Protein AF-A0A2H0AF80-F1 (afdb_monomer_lite)

Sequence (131 aa):
MTKMIGSLLGVLLLLLGASVRAEVPDRRFDPINQTCRIFQFAQMREGARFFRGVCLRCHNATFDNGMRPMSVLIPRSFSPERWTRIFTEKYSLCAQNGSWKELSADDLLKLNDYLYRGGYGTWEDYTPLEC

pLDDT: mean 76.21, std 15.66, range [45.94, 96.44]

Secondary structure (DSSP, 8-state):
---SSTTHHHHHHTTTT----PPPPPEEEETTTTEEEE--HHHHHHHHHHIIIIIHHHHHPPPTTS----S---GGGS-HHHHHHHHHH--SHHHHTTGGGGS-HHHHHHHHHHHHHTSTTTTTT------

Radius of gyration: 23.39 Å; chains: 1; bounding box: 36×32×88 Å

Foldseek 3Di:
DDPDDPPPVVVVVVVVPPPPPDDPADWAQQPVVRDIGGDDPVLLVLLVVCCVPQVQCVQQDQDPVRDRNDPPDDLAPAELVVLSVCLVVVPDPSSVVCSCVVDDPSSSVSNSVNSNCSYHCNVPDDDHPDD

Structure (mmCIF, N/CA/C/O backbone):
data_AF-A0A2H0AF80-F1
#
_entry.id   AF-A0A2H0AF80-F1
#
loop_
_atom_site.group_PDB
_atom_site.id
_atom_site.type_symbol
_atom_site.label_atom_id
_atom_site.label_alt_id
_atom_site.label_comp_id
_atom_site.label_asym_id
_atom_site.label_entity_id
_atom_site.label_seq_id
_atom_site.pdbx_PDB_ins_code
_atom_site.Cartn_x
_atom_site.Cartn_y
_atom_site.Cartn_z
_atom_site.occupancy
_atom_site.B_iso_or_equiv
_atom_site.auth_seq_id
_atom_site.auth_comp_id
_atom_site.auth_asym_id
_atom_site.auth_atom_id
_atom_site.pdbx_PDB_model_num
ATOM 1 N N . MET A 1 1 ? -14.073 -20.935 69.717 1.00 45.94 1 MET A N 1
ATOM 2 C CA . MET A 1 1 ? -13.487 -21.194 68.382 1.00 45.94 1 MET A CA 1
ATOM 3 C C . MET A 1 1 ? -14.335 -20.484 67.327 1.00 45.94 1 MET A C 1
ATOM 5 O O . MET A 1 1 ? -15.197 -21.117 66.751 1.00 45.94 1 MET A O 1
ATOM 9 N N . THR A 1 2 ? -14.175 -19.173 67.115 1.00 49.69 2 THR A N 1
ATOM 10 C CA . THR A 1 2 ? -15.029 -18.412 66.164 1.00 49.69 2 THR A CA 1
ATOM 11 C C . THR A 1 2 ? -14.396 -17.059 65.806 1.00 49.69 2 THR A C 1
ATOM 13 O O . THR A 1 2 ? -14.986 -16.004 66.001 1.00 49.69 2 THR A O 1
ATOM 16 N N . LYS A 1 3 ? -13.151 -17.051 65.317 1.00 50.88 3 LYS A N 1
ATOM 17 C CA . LYS A 1 3 ? -12.508 -15.834 64.784 1.00 50.88 3 LYS A CA 1
ATOM 18 C C . LYS A 1 3 ? -11.520 -16.191 63.677 1.00 50.88 3 LYS A C 1
ATOM 20 O O . LYS A 1 3 ? -10.324 -16.103 63.897 1.00 50.88 3 LYS A O 1
ATOM 25 N N . MET A 1 4 ? -11.985 -16.667 62.520 1.00 51.88 4 MET A N 1
ATOM 26 C CA . MET A 1 4 ? -11.064 -16.878 61.386 1.00 51.88 4 MET A CA 1
ATOM 27 C C . MET A 1 4 ? -11.708 -16.932 59.991 1.00 51.88 4 MET A C 1
ATOM 29 O O . MET A 1 4 ? -11.059 -17.359 59.047 1.00 51.88 4 MET A O 1
ATOM 33 N N . ILE A 1 5 ? -12.965 -16.497 59.827 1.00 54.66 5 ILE A N 1
ATOM 34 C CA . ILE A 1 5 ? -13.662 -16.567 58.521 1.00 54.66 5 ILE A CA 1
ATOM 35 C C . ILE A 1 5 ? -13.850 -15.173 57.882 1.00 54.66 5 ILE A C 1
ATOM 37 O O . ILE A 1 5 ? -14.038 -15.061 56.677 1.00 54.66 5 ILE A O 1
ATOM 41 N N . GLY A 1 6 ? -13.701 -14.082 58.645 1.00 50.44 6 GLY A N 1
ATOM 42 C CA . GLY A 1 6 ? -13.975 -12.721 58.156 1.00 50.44 6 GLY A CA 1
ATOM 43 C C . GLY A 1 6 ? -12.939 -12.110 57.198 1.00 50.44 6 GLY A C 1
ATOM 44 O O . GLY A 1 6 ? -13.269 -11.163 56.495 1.00 50.44 6 GLY A O 1
ATOM 45 N N . SER A 1 7 ? -11.705 -12.626 57.132 1.00 53.56 7 SER A N 1
ATOM 46 C CA . SER A 1 7 ? -10.616 -11.974 56.371 1.00 53.56 7 SER A CA 1
ATOM 47 C C . SER A 1 7 ? -10.447 -12.449 54.926 1.00 53.56 7 SER A C 1
ATOM 49 O O . SER A 1 7 ? -9.791 -11.762 54.150 1.00 53.56 7 SER A O 1
ATOM 51 N N . LEU A 1 8 ? -11.027 -13.586 54.531 1.00 53.16 8 LEU A N 1
ATOM 52 C CA . LEU A 1 8 ? -10.818 -14.146 53.186 1.00 53.16 8 LEU A CA 1
ATOM 53 C C . LEU A 1 8 ? -11.722 -13.522 52.109 1.00 53.16 8 LEU A C 1
ATOM 55 O O . LEU A 1 8 ? -11.325 -13.475 50.948 1.00 53.16 8 LEU A O 1
ATOM 59 N N . LEU A 1 9 ? -12.886 -12.965 52.473 1.00 53.31 9 LEU A N 1
ATOM 60 C CA . LEU A 1 9 ? -13.761 -12.281 51.507 1.00 53.31 9 LEU A CA 1
ATOM 61 C C . LEU A 1 9 ? -13.237 -10.897 51.081 1.00 53.31 9 LEU A C 1
ATOM 63 O O . LEU A 1 9 ? -13.484 -10.475 49.955 1.00 53.31 9 LEU A O 1
ATOM 67 N N . GLY A 1 10 ? -12.497 -10.199 51.950 1.00 54.28 10 GLY A N 1
ATOM 68 C CA . GLY A 1 10 ? -12.004 -8.845 51.665 1.00 54.28 10 GLY A CA 1
ATOM 69 C C . GLY A 1 10 ? -10.914 -8.796 50.589 1.00 54.28 10 GLY A C 1
ATOM 70 O O . GLY A 1 10 ? -10.835 -7.832 49.835 1.00 54.28 10 GLY A O 1
ATOM 71 N N . VAL A 1 11 ? -10.106 -9.854 50.472 1.00 55.91 11 VAL A N 1
ATOM 72 C CA . VAL A 1 11 ? -9.011 -9.930 49.486 1.00 55.91 11 VAL A CA 1
ATOM 73 C C . VAL A 1 11 ? -9.531 -10.305 48.093 1.00 55.91 11 VAL A C 1
ATOM 75 O O . VAL A 1 11 ? -8.983 -9.854 47.091 1.00 55.91 11 VAL A O 1
ATOM 78 N N . LEU A 1 12 ? -10.630 -11.063 48.010 1.00 53.44 12 LEU A N 1
ATOM 79 C CA . LEU A 1 12 ? -11.198 -11.505 46.733 1.00 53.44 12 LEU A CA 1
ATOM 80 C C . LEU A 1 12 ? -11.905 -10.366 45.970 1.00 53.44 12 LEU A C 1
ATOM 82 O O . LEU A 1 12 ? -11.897 -10.360 44.742 1.00 53.44 12 LEU A O 1
ATOM 86 N N . LEU A 1 13 ? -12.456 -9.367 46.675 1.00 53.75 13 LEU A N 1
ATOM 87 C CA . LEU A 1 13 ? -13.098 -8.203 46.043 1.00 53.75 13 LEU A CA 1
ATOM 88 C C . LEU A 1 13 ? -12.102 -7.192 45.442 1.00 53.75 13 LEU A C 1
ATOM 90 O O . LEU A 1 13 ? -12.463 -6.463 44.522 1.00 53.75 13 LEU A O 1
ATOM 94 N N . LEU A 1 14 ? -10.850 -7.157 45.913 1.00 53.12 14 LEU A N 1
ATOM 95 C CA . LEU A 1 14 ? -9.818 -6.232 45.416 1.00 53.12 14 LEU A CA 1
ATOM 96 C C . LEU A 1 14 ? -9.218 -6.648 44.060 1.00 53.12 14 LEU A C 1
ATOM 98 O O . LEU A 1 14 ? -8.599 -5.826 43.391 1.00 53.12 14 LEU A O 1
ATOM 102 N N . LEU A 1 15 ? -9.425 -7.895 43.621 1.00 55.59 15 LEU A N 1
ATOM 103 C CA . LEU A 1 15 ? -8.881 -8.422 42.359 1.00 55.59 15 LEU A CA 1
ATOM 104 C C . LEU A 1 15 ? -9.830 -8.271 41.154 1.00 55.59 15 LEU A C 1
ATOM 106 O O . LEU A 1 15 ? -9.415 -8.493 40.021 1.00 55.59 15 LEU A O 1
ATOM 110 N N . LEU A 1 16 ? -11.082 -7.850 41.367 1.00 56.69 16 LEU A N 1
ATOM 111 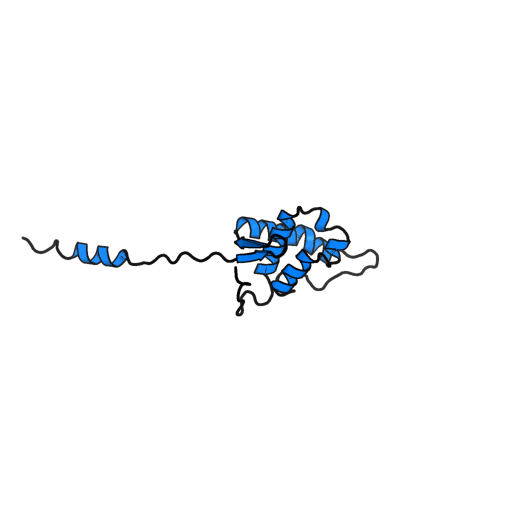C CA . LEU A 1 16 ? -12.089 -7.682 40.304 1.00 56.69 16 LEU A CA 1
ATOM 112 C C . LEU A 1 16 ? -12.067 -6.292 39.637 1.00 56.69 16 LEU A C 1
ATOM 114 O O . LEU A 1 16 ? -12.818 -6.050 38.698 1.00 56.69 16 LEU A O 1
ATOM 118 N N . GLY A 1 17 ? -11.207 -5.380 40.101 1.00 57.09 17 GLY A N 1
ATOM 119 C CA . GLY A 1 17 ? -11.113 -4.003 39.600 1.00 57.09 17 GLY A CA 1
ATOM 120 C C . GLY A 1 17 ? -10.124 -3.780 38.452 1.00 57.09 17 GLY A C 1
ATOM 121 O O . GLY A 1 17 ? -9.914 -2.635 38.059 1.00 57.09 17 GLY A O 1
ATOM 122 N N . ALA A 1 18 ? -9.485 -4.827 37.920 1.00 61.31 18 ALA A N 1
ATOM 123 C CA . ALA A 1 18 ? -8.614 -4.685 36.757 1.00 61.31 18 ALA A CA 1
ATOM 124 C C . ALA A 1 18 ? -9.470 -4.452 35.504 1.00 61.31 18 ALA A C 1
ATOM 126 O O . ALA A 1 18 ? -9.881 -5.390 34.824 1.00 61.31 18 ALA A O 1
ATOM 127 N N . SER A 1 19 ? -9.760 -3.186 35.208 1.00 60.09 19 SER A N 1
ATOM 128 C CA . SER A 1 19 ? -10.360 -2.770 33.945 1.00 60.09 19 SER A CA 1
ATOM 129 C C . SER A 1 19 ? -9.452 -3.233 32.808 1.00 60.09 19 SER A C 1
ATOM 131 O O . SER A 1 19 ? -8.417 -2.617 32.545 1.00 60.09 19 SER A O 1
ATOM 133 N N . VAL A 1 20 ? -9.818 -4.321 32.130 1.00 63.09 20 VAL A N 1
ATOM 134 C CA . VAL A 1 20 ? -9.195 -4.692 30.860 1.00 63.09 20 VAL A CA 1
ATOM 135 C C . VAL A 1 20 ? -9.562 -3.581 29.882 1.00 63.09 20 VAL A C 1
ATOM 137 O O . VAL A 1 20 ? -10.667 -3.545 29.345 1.00 63.09 20 VAL A O 1
ATOM 140 N N . ARG A 1 21 ? -8.669 -2.603 29.705 1.00 60.91 21 ARG A N 1
ATOM 141 C CA . ARG A 1 21 ? -8.792 -1.651 28.604 1.00 60.91 21 ARG A CA 1
ATOM 142 C C . ARG A 1 21 ? -8.605 -2.463 27.333 1.00 60.91 21 ARG A C 1
ATOM 144 O O . ARG A 1 21 ? -7.515 -2.974 27.095 1.00 60.91 21 ARG A O 1
ATOM 151 N N . ALA A 1 22 ? -9.676 -2.630 26.562 1.00 60.81 22 ALA A N 1
ATOM 152 C CA . ALA A 1 22 ? -9.563 -3.181 25.224 1.00 60.81 22 ALA A CA 1
ATOM 153 C C . ALA A 1 22 ? -8.598 -2.285 24.439 1.00 60.81 22 ALA A C 1
ATOM 155 O O . ALA A 1 22 ? -8.823 -1.078 24.332 1.00 60.81 22 ALA A O 1
ATOM 156 N N . GLU A 1 23 ? -7.499 -2.860 23.954 1.00 64.94 23 GLU A N 1
ATOM 157 C CA . GLU A 1 23 ? -6.600 -2.157 23.050 1.00 64.94 23 GLU A CA 1
ATOM 158 C C . GLU A 1 23 ? -7.401 -1.802 21.799 1.00 64.94 23 GLU A C 1
ATOM 160 O O . GLU A 1 23 ? -7.967 -2.677 21.139 1.00 64.94 23 GLU A O 1
ATOM 165 N N . VAL A 1 24 ? -7.522 -0.505 21.519 1.00 66.56 24 VAL A N 1
ATOM 166 C CA . VAL A 1 24 ? -8.167 -0.044 20.295 1.00 66.56 24 VAL A CA 1
ATOM 167 C C . VAL A 1 24 ? -7.257 -0.477 19.151 1.00 66.56 24 VAL A C 1
ATOM 169 O O . VAL A 1 24 ? -6.107 -0.038 19.113 1.00 66.56 24 VAL A O 1
ATOM 172 N N . PRO A 1 25 ? -7.718 -1.353 18.244 1.00 73.25 25 PRO A N 1
ATOM 173 C CA . PRO A 1 25 ? -6.846 -1.862 17.208 1.00 73.25 25 PRO A CA 1
ATOM 174 C C . PRO A 1 25 ? -6.453 -0.722 16.266 1.00 73.25 25 PRO A C 1
ATOM 176 O O . PRO A 1 25 ? -7.281 0.119 15.900 1.00 73.25 25 PRO A O 1
ATOM 179 N N . ASP A 1 26 ? -5.177 -0.717 15.894 1.00 82.31 26 ASP A N 1
ATOM 180 C CA . ASP A 1 26 ? -4.595 0.244 14.962 1.00 82.31 26 ASP A CA 1
ATOM 181 C C . ASP A 1 26 ? -5.351 0.210 13.619 1.00 82.31 26 ASP A C 1
ATOM 183 O O . ASP A 1 26 ? -5.774 -0.857 13.148 1.00 82.31 26 ASP A O 1
ATOM 187 N N . ARG A 1 27 ? -5.594 1.386 13.036 1.00 85.88 27 ARG A N 1
ATOM 188 C CA . ARG A 1 27 ? -6.503 1.560 11.897 1.00 85.88 27 ARG A CA 1
ATOM 189 C C . ARG A 1 27 ? -6.087 2.713 10.992 1.00 85.88 27 ARG A C 1
ATOM 191 O O . ARG A 1 27 ? -5.413 3.642 11.424 1.00 85.88 27 ARG A O 1
ATOM 198 N N . ARG A 1 28 ? -6.552 2.681 9.741 1.00 88.38 28 ARG A N 1
ATOM 199 C CA . ARG A 1 28 ? -6.435 3.800 8.794 1.00 88.38 28 ARG A CA 1
ATOM 200 C C . ARG A 1 28 ? -7.705 4.026 7.997 1.00 88.38 28 ARG A C 1
ATOM 202 O O . ARG A 1 28 ? -8.423 3.075 7.686 1.00 88.38 28 ARG A O 1
ATOM 209 N N . PHE A 1 29 ? -7.912 5.263 7.565 1.00 88.44 29 PHE A N 1
ATOM 210 C CA . PHE A 1 29 ? -8.895 5.565 6.535 1.00 88.44 29 PHE A CA 1
ATOM 211 C C . PHE A 1 29 ? -8.398 5.114 5.151 1.00 88.44 29 PHE A C 1
ATOM 213 O O . PHE A 1 29 ? -7.249 5.355 4.763 1.00 88.44 29 PHE A O 1
ATOM 220 N N . ASP A 1 30 ? -9.261 4.435 4.401 1.00 89.25 30 ASP A N 1
ATOM 221 C CA . ASP A 1 30 ? -9.042 4.087 3.002 1.00 89.25 30 ASP A CA 1
ATOM 222 C C . ASP A 1 30 ? -9.851 5.020 2.092 1.00 89.25 30 ASP A C 1
ATOM 224 O O . ASP A 1 30 ? -11.068 4.847 1.974 1.00 89.25 30 ASP A O 1
ATOM 228 N N . PRO A 1 31 ? -9.203 5.984 1.414 1.00 88.00 31 PRO A N 1
ATOM 229 C CA . PRO A 1 31 ? -9.909 6.963 0.597 1.00 88.00 31 PRO A CA 1
ATOM 230 C C . PRO A 1 31 ? -10.520 6.362 -0.673 1.00 88.00 31 PRO A C 1
ATOM 232 O O . PRO A 1 31 ? -11.422 6.969 -1.242 1.00 88.00 31 PRO A O 1
ATOM 235 N N . ILE A 1 32 ? -10.068 5.186 -1.121 1.00 87.62 32 ILE A N 1
ATOM 236 C CA . ILE A 1 32 ? -10.616 4.543 -2.325 1.00 87.62 32 ILE A CA 1
ATOM 237 C C . ILE A 1 32 ? -12.018 4.002 -2.040 1.00 87.62 32 ILE A C 1
ATOM 239 O O . ILE A 1 32 ? -12.939 4.234 -2.817 1.00 87.62 32 ILE A O 1
ATOM 243 N N . ASN A 1 33 ? -12.178 3.305 -0.915 1.00 89.62 33 ASN A N 1
ATOM 244 C CA . ASN A 1 33 ? -13.436 2.654 -0.549 1.00 89.62 33 ASN A CA 1
ATOM 245 C C . ASN A 1 33 ? -14.264 3.453 0.468 1.00 89.62 33 ASN A C 1
ATOM 247 O O . ASN A 1 33 ? -15.382 3.054 0.771 1.00 89.62 33 ASN A O 1
ATOM 251 N N . GLN A 1 34 ? -13.732 4.565 0.990 1.00 91.00 34 GLN A N 1
ATOM 252 C CA . GLN A 1 34 ? -14.355 5.371 2.047 1.00 91.00 34 GLN A CA 1
ATOM 253 C C . GLN A 1 34 ? -14.642 4.544 3.314 1.00 91.00 34 GLN A C 1
ATOM 255 O O . GLN A 1 34 ? -15.696 4.654 3.934 1.00 91.00 34 GLN A O 1
ATOM 260 N N . THR A 1 35 ? -13.693 3.685 3.696 1.00 90.69 35 THR A N 1
ATOM 261 C CA . THR A 1 35 ? -13.839 2.767 4.838 1.00 90.69 35 THR A CA 1
ATOM 262 C C . THR A 1 35 ? -12.686 2.873 5.817 1.00 90.69 35 THR A C 1
ATOM 264 O O . THR A 1 35 ? -11.542 3.088 5.419 1.00 90.69 35 THR A O 1
ATOM 267 N N . CYS A 1 36 ? -12.969 2.595 7.086 1.00 89.75 36 CYS A N 1
ATOM 268 C CA . CYS A 1 36 ? -11.949 2.419 8.108 1.00 89.75 36 CYS A CA 1
ATOM 269 C C . CYS A 1 36 ? -11.424 0.990 8.125 1.00 89.75 36 CYS A C 1
ATOM 271 O O . CYS A 1 36 ? -12.159 0.037 8.385 1.00 89.75 36 CYS A O 1
ATOM 273 N N . ARG A 1 37 ? -10.133 0.845 7.837 1.00 91.00 37 ARG A N 1
ATOM 274 C CA . ARG A 1 37 ? -9.445 -0.441 7.787 1.00 91.00 37 ARG A CA 1
ATOM 275 C C . ARG A 1 37 ? -8.728 -0.687 9.098 1.00 91.00 37 ARG A C 1
ATOM 277 O O . ARG A 1 37 ? -7.875 0.098 9.495 1.00 91.00 37 ARG A O 1
ATOM 284 N N . ILE A 1 38 ? -9.075 -1.792 9.745 1.00 90.00 38 ILE A N 1
ATOM 285 C CA . ILE A 1 38 ? -8.440 -2.257 10.977 1.00 90.00 38 ILE A CA 1
ATOM 286 C C . ILE A 1 38 ? -7.251 -3.138 10.598 1.00 90.00 38 ILE A C 1
ATOM 288 O O . ILE A 1 38 ? -7.405 -4.065 9.801 1.00 90.00 38 ILE A O 1
ATOM 292 N N . PHE A 1 39 ? -6.080 -2.897 11.180 1.00 88.94 39 PHE A N 1
ATOM 293 C CA . PHE A 1 39 ? -4.903 -3.713 10.907 1.00 88.94 39 PHE A CA 1
ATOM 294 C C . PHE A 1 39 ? -4.995 -5.065 11.605 1.00 88.94 39 PHE A C 1
ATOM 296 O O . PHE A 1 39 ? -4.696 -5.218 12.789 1.00 88.94 39 PHE A O 1
ATOM 303 N N . GLN A 1 40 ? -5.364 -6.089 10.840 1.00 88.94 40 GLN A N 1
ATOM 304 C CA . GLN A 1 40 ? -5.351 -7.462 11.323 1.00 88.94 40 GLN A CA 1
ATOM 305 C C . GL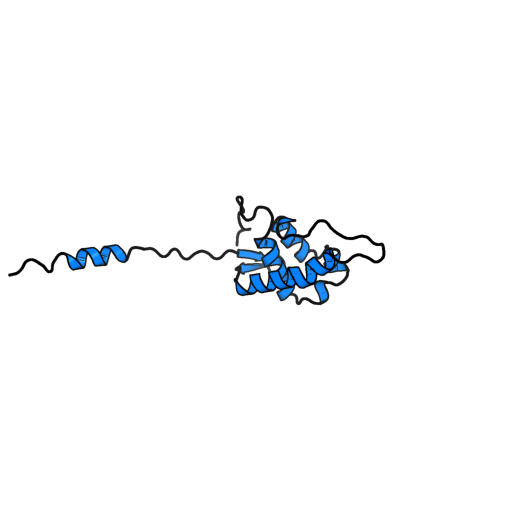N A 1 40 ? -3.986 -8.108 11.085 1.00 88.94 40 GLN A C 1
ATOM 307 O O . GLN A 1 40 ? -3.387 -7.983 10.015 1.00 88.94 40 GLN A O 1
ATOM 312 N N . PHE A 1 41 ? -3.503 -8.882 12.057 1.00 87.31 41 PHE A N 1
ATOM 313 C CA . PHE A 1 41 ? -2.194 -9.535 11.969 1.00 87.31 41 PHE A CA 1
ATOM 314 C C . PHE A 1 41 ? -2.034 -10.419 10.719 1.00 87.31 41 PHE A C 1
ATOM 316 O O . PHE A 1 41 ? -0.983 -10.407 10.076 1.00 87.31 41 PHE A O 1
ATOM 323 N N . ALA A 1 42 ? -3.076 -11.169 10.341 1.00 91.00 42 ALA A N 1
ATOM 324 C CA . ALA A 1 42 ? -3.059 -11.996 9.135 1.00 91.00 42 ALA A CA 1
ATOM 325 C C . ALA A 1 42 ? -2.853 -11.150 7.865 1.00 91.00 42 ALA A C 1
ATOM 327 O O . ALA A 1 42 ? -1.954 -11.450 7.079 1.00 91.00 42 ALA A O 1
ATOM 328 N N . GLN A 1 43 ? -3.594 -10.046 7.735 1.00 92.25 43 GLN A N 1
ATOM 329 C CA . GLN A 1 43 ? -3.483 -9.107 6.615 1.00 92.25 43 GLN A CA 1
ATOM 330 C C . GLN A 1 43 ? -2.098 -8.454 6.556 1.00 92.25 43 GLN A C 1
ATOM 332 O O . GLN A 1 43 ? -1.515 -8.350 5.481 1.00 92.25 43 GLN A O 1
ATOM 337 N N . MET A 1 44 ? -1.516 -8.093 7.707 1.00 92.56 44 MET A N 1
ATOM 338 C CA . MET A 1 44 ? -0.160 -7.529 7.758 1.00 92.56 44 MET A CA 1
ATOM 339 C C . MET A 1 44 ? 0.895 -8.516 7.250 1.00 92.56 44 MET A C 1
ATOM 341 O O . MET A 1 44 ? 1.833 -8.126 6.551 1.00 92.56 44 MET A O 1
ATOM 345 N N . ARG A 1 45 ? 0.753 -9.810 7.571 1.00 94.00 45 ARG A N 1
ATOM 346 C CA . ARG A 1 45 ? 1.658 -10.848 7.052 1.00 94.00 45 ARG A CA 1
ATOM 347 C C . ARG A 1 45 ? 1.520 -11.022 5.543 1.00 94.00 45 ARG A C 1
ATOM 349 O O . ARG A 1 45 ? 2.535 -11.211 4.876 1.00 94.00 45 ARG A O 1
ATOM 356 N N . GLU A 1 46 ? 0.302 -10.957 5.014 1.00 96.44 46 GLU A N 1
ATOM 357 C CA . GLU A 1 46 ? 0.052 -10.993 3.569 1.00 96.44 46 GLU A CA 1
ATOM 358 C C . GLU A 1 46 ? 0.649 -9.768 2.872 1.00 96.44 46 GLU A C 1
ATOM 360 O O . GLU A 1 46 ? 1.448 -9.929 1.951 1.00 96.44 46 GLU A O 1
ATOM 365 N N . GLY A 1 47 ? 0.405 -8.561 3.388 1.00 94.75 47 GLY A N 1
ATOM 366 C CA . GLY A 1 47 ? 1.020 -7.331 2.883 1.00 94.75 47 GLY A CA 1
ATOM 367 C C . GLY A 1 47 ? 2.551 -7.397 2.861 1.00 94.75 47 GLY A C 1
ATOM 368 O O . GLY A 1 47 ? 3.175 -7.069 1.853 1.00 94.75 47 GLY A O 1
ATOM 369 N N . ALA A 1 48 ? 3.177 -7.938 3.912 1.00 92.62 48 ALA A N 1
ATOM 370 C CA . ALA A 1 48 ? 4.625 -8.152 3.951 1.00 92.62 48 ALA A CA 1
ATOM 371 C C . ALA A 1 48 ? 5.121 -9.168 2.902 1.00 92.62 48 ALA A C 1
ATOM 373 O O . ALA A 1 48 ? 6.257 -9.070 2.426 1.00 92.62 48 ALA A O 1
ATOM 374 N N . ARG A 1 49 ? 4.309 -10.174 2.550 1.00 94.94 49 ARG A N 1
ATOM 375 C CA . ARG A 1 49 ? 4.623 -11.117 1.463 1.00 94.94 49 ARG A CA 1
ATOM 376 C C . ARG A 1 49 ? 4.527 -10.422 0.110 1.00 94.94 49 ARG A C 1
ATOM 378 O O . ARG A 1 49 ? 5.463 -10.551 -0.673 1.00 94.94 49 ARG A O 1
ATOM 385 N N . PHE A 1 50 ? 3.477 -9.639 -0.136 1.00 93.88 50 PHE A N 1
ATOM 386 C CA . PHE A 1 50 ? 3.332 -8.863 -1.372 1.00 93.88 50 PHE A CA 1
ATOM 387 C C . PHE A 1 50 ? 4.427 -7.811 -1.526 1.00 93.88 50 PHE A C 1
ATOM 389 O O . PHE A 1 50 ? 4.931 -7.616 -2.623 1.00 93.88 50 PHE A O 1
ATOM 396 N N . PHE A 1 51 ? 4.882 -7.200 -0.434 1.00 90.75 51 PHE A N 1
ATOM 397 C CA . PHE A 1 51 ? 6.002 -6.269 -0.481 1.00 90.75 51 PHE A CA 1
ATOM 398 C C . PHE A 1 51 ? 7.289 -6.953 -0.958 1.00 90.75 51 PHE A C 1
ATOM 400 O O . PHE A 1 51 ? 7.939 -6.480 -1.888 1.00 90.75 51 PHE A O 1
ATOM 407 N N . ARG A 1 52 ? 7.648 -8.098 -0.359 1.00 87.81 52 ARG A N 1
ATOM 408 C CA . ARG A 1 52 ? 8.858 -8.845 -0.748 1.00 87.81 52 ARG A CA 1
ATOM 409 C C . ARG A 1 52 ? 8.742 -9.465 -2.136 1.00 87.81 52 ARG A C 1
ATOM 411 O O . ARG A 1 52 ? 9.721 -9.493 -2.873 1.00 87.81 52 ARG A O 1
ATOM 418 N N . GLY A 1 53 ? 7.559 -9.975 -2.461 1.00 87.75 53 GLY A N 1
ATOM 419 C CA . GLY A 1 53 ? 7.256 -10.563 -3.752 1.00 87.75 53 GLY A CA 1
ATOM 420 C C . GLY A 1 53 ? 7.239 -9.491 -4.828 1.00 87.75 53 GLY A C 1
ATOM 421 O O . GLY A 1 53 ? 8.109 -9.458 -5.673 1.00 87.75 53 GLY A O 1
ATOM 422 N N . VAL A 1 54 ? 6.291 -8.574 -4.792 1.00 87.69 54 VAL A N 1
ATOM 423 C CA . VAL A 1 54 ? 5.998 -7.676 -5.912 1.00 87.69 54 VAL A CA 1
ATOM 424 C C . VAL A 1 54 ? 6.887 -6.435 -5.894 1.00 87.69 54 VAL A C 1
ATOM 426 O O . VAL A 1 54 ? 7.597 -6.150 -6.860 1.00 87.69 54 VAL A O 1
ATOM 429 N N . CYS A 1 55 ? 6.883 -5.694 -4.781 1.00 85.38 55 CYS A N 1
ATOM 430 C CA . CYS A 1 55 ? 7.561 -4.399 -4.708 1.00 85.38 55 CYS A CA 1
ATOM 431 C C . CYS A 1 55 ? 9.079 -4.553 -4.763 1.00 85.38 55 CYS A C 1
ATOM 433 O O . CYS A 1 55 ? 9.716 -3.957 -5.627 1.00 85.38 55 CYS A O 1
ATOM 435 N N . LEU A 1 56 ? 9.672 -5.372 -3.890 1.00 81.25 56 LEU A N 1
ATOM 436 C CA . LEU A 1 56 ? 11.125 -5.541 -3.880 1.00 81.25 56 LEU A CA 1
ATOM 437 C C . LEU A 1 56 ? 11.640 -6.148 -5.184 1.00 81.25 56 LEU A C 1
ATOM 439 O O . LEU A 1 56 ? 12.704 -5.740 -5.626 1.00 81.25 56 LEU A O 1
ATOM 443 N N . ARG A 1 57 ? 10.907 -7.056 -5.845 1.00 79.06 57 ARG A N 1
ATOM 444 C CA . ARG A 1 57 ? 11.308 -7.521 -7.185 1.00 79.06 57 ARG A CA 1
ATOM 445 C C . ARG A 1 57 ? 11.318 -6.379 -8.191 1.00 79.06 57 ARG A C 1
ATOM 447 O O . ARG A 1 57 ? 12.299 -6.243 -8.903 1.00 79.06 57 ARG A O 1
ATOM 454 N N . CYS A 1 58 ? 10.280 -5.546 -8.223 1.00 79.38 58 CYS A N 1
ATOM 455 C CA . CYS A 1 58 ? 10.229 -4.401 -9.132 1.00 79.38 58 CYS A CA 1
ATOM 456 C C . CYS A 1 58 ? 11.348 -3.376 -8.861 1.00 79.38 58 CYS A C 1
ATOM 458 O O . CYS A 1 58 ? 11.918 -2.822 -9.793 1.00 79.38 58 CYS A O 1
ATOM 460 N N . HIS A 1 59 ? 11.689 -3.147 -7.592 1.00 76.38 59 HIS A N 1
ATOM 461 C CA . HIS A 1 59 ? 12.722 -2.186 -7.194 1.00 76.38 59 HIS A CA 1
ATOM 462 C C . HIS A 1 59 ? 14.155 -2.753 -7.245 1.00 76.38 59 HIS A C 1
ATOM 464 O O . HIS A 1 59 ? 15.111 -2.004 -7.416 1.00 76.38 59 HIS A O 1
ATOM 470 N N . ASN A 1 60 ? 14.318 -4.074 -7.160 1.00 71.25 60 ASN A N 1
ATOM 471 C CA . ASN A 1 60 ? 15.603 -4.752 -7.357 1.00 71.25 60 ASN A CA 1
ATOM 472 C C . ASN A 1 60 ? 15.823 -5.192 -8.813 1.00 71.25 60 ASN A C 1
ATOM 474 O O . ASN A 1 60 ? 16.919 -5.654 -9.141 1.00 71.25 60 ASN A O 1
ATOM 478 N N . ALA A 1 61 ? 14.805 -5.084 -9.672 1.00 63.41 61 ALA A N 1
ATOM 479 C CA . ALA A 1 61 ? 14.920 -5.382 -11.089 1.00 63.41 61 ALA A CA 1
ATOM 480 C C . ALA A 1 61 ? 15.830 -4.348 -11.749 1.00 63.41 61 ALA A C 1
ATOM 482 O O . ALA A 1 61 ? 15.573 -3.148 -11.719 1.00 63.41 61 ALA A O 1
ATOM 483 N N . THR A 1 62 ? 16.913 -4.824 -12.348 1.00 59.03 62 THR A N 1
ATOM 484 C CA . THR A 1 62 ? 17.703 -4.027 -13.279 1.00 59.03 62 THR A CA 1
ATOM 485 C C . THR A 1 62 ? 16.874 -3.856 -14.551 1.00 59.03 62 THR A C 1
ATOM 487 O O . THR A 1 62 ? 16.411 -4.851 -15.104 1.00 59.03 62 THR A O 1
ATOM 490 N N . PHE A 1 63 ? 16.665 -2.625 -15.010 1.00 58.88 63 PHE A N 1
ATOM 491 C CA . PHE A 1 63 ? 16.095 -2.380 -16.335 1.00 58.88 63 PHE A CA 1
ATOM 492 C C . PHE A 1 63 ? 17.114 -2.739 -17.429 1.00 58.88 63 PHE A C 1
ATOM 494 O O . PHE A 1 63 ? 18.319 -2.767 -17.168 1.00 58.88 63 PHE A O 1
ATOM 501 N N . ASP A 1 64 ? 16.648 -2.958 -18.664 1.00 54.25 64 ASP A N 1
ATOM 502 C CA . ASP A 1 64 ? 17.485 -3.344 -19.819 1.00 54.25 64 ASP A CA 1
ATOM 503 C C . ASP A 1 64 ? 18.595 -2.328 -20.157 1.00 54.25 64 ASP A C 1
ATOM 505 O O . ASP A 1 64 ? 19.574 -2.659 -20.819 1.00 54.25 64 ASP A O 1
ATOM 509 N N . ASN A 1 65 ? 18.492 -1.093 -19.659 1.00 59.19 65 ASN A N 1
ATOM 510 C CA . ASN A 1 65 ? 19.532 -0.065 -19.762 1.00 59.19 65 ASN A CA 1
ATOM 511 C C . ASN A 1 65 ? 20.570 -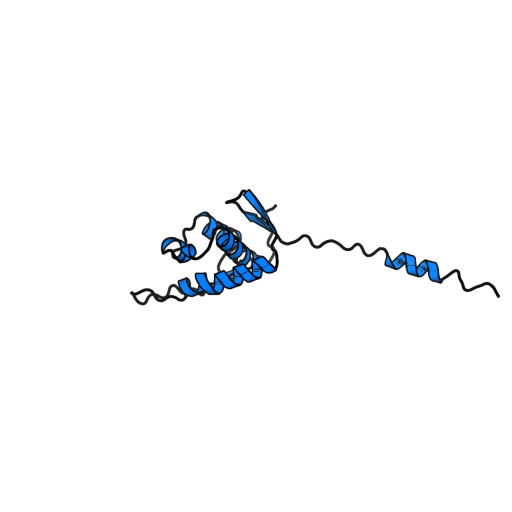0.116 -18.617 1.00 59.19 65 ASN A C 1
ATOM 513 O O . ASN A 1 65 ? 21.346 0.823 -18.446 1.00 59.19 65 ASN A O 1
ATOM 517 N N . GLY A 1 66 ? 20.552 -1.160 -17.785 1.00 55.31 66 GLY A N 1
ATOM 518 C CA . GLY A 1 66 ? 21.431 -1.302 -16.626 1.00 55.31 66 GLY A CA 1
ATOM 519 C C . GLY A 1 66 ? 21.064 -0.412 -15.433 1.00 55.31 66 GLY A C 1
ATOM 520 O O . GLY A 1 66 ? 21.725 -0.504 -14.395 1.00 55.31 66 GLY A O 1
ATOM 521 N N . MET A 1 67 ? 20.015 0.423 -15.517 1.00 52.44 67 MET A N 1
ATOM 522 C CA . MET A 1 67 ? 19.552 1.187 -14.357 1.00 52.44 67 MET A CA 1
ATOM 523 C C . MET A 1 67 ? 18.918 0.246 -13.344 1.00 52.44 67 MET A C 1
ATOM 525 O O . MET A 1 67 ? 17.929 -0.434 -13.613 1.00 52.44 67 MET A O 1
ATOM 529 N N . ARG A 1 68 ? 19.464 0.262 -12.134 1.00 55.06 68 ARG A N 1
ATOM 530 C CA . ARG A 1 68 ? 18.774 -0.241 -10.952 1.00 55.06 68 ARG A CA 1
ATOM 531 C C . ARG A 1 68 ? 17.949 0.904 -10.377 1.00 55.06 68 ARG A C 1
ATOM 533 O O . ARG A 1 68 ? 18.542 1.929 -10.034 1.00 55.06 68 ARG A O 1
ATOM 540 N N . PRO A 1 69 ? 16.628 0.771 -10.220 1.00 57.47 69 PRO A N 1
ATOM 541 C CA . PRO A 1 69 ? 15.849 1.737 -9.466 1.00 57.47 69 PRO A CA 1
ATOM 542 C C . PRO A 1 69 ? 16.128 1.545 -7.972 1.00 57.47 69 PRO A C 1
ATOM 544 O O . PRO A 1 69 ? 15.265 1.072 -7.246 1.00 57.47 69 PRO A O 1
ATOM 547 N N . MET A 1 70 ? 17.328 1.873 -7.486 1.00 51.31 70 MET A N 1
ATOM 548 C CA . MET A 1 70 ? 17.651 1.648 -6.078 1.00 51.31 70 MET A CA 1
ATOM 549 C C . MET A 1 70 ? 17.988 2.939 -5.335 1.00 51.31 70 MET A C 1
ATOM 551 O O . MET A 1 70 ? 19.147 3.279 -5.121 1.00 51.31 70 MET A O 1
ATOM 555 N N . SER A 1 71 ? 16.945 3.583 -4.813 1.00 53.69 71 SER A N 1
ATOM 556 C CA . SER A 1 71 ? 16.898 3.731 -3.359 1.00 53.69 71 SER A CA 1
ATOM 557 C C . SER A 1 71 ? 16.344 2.419 -2.795 1.00 53.69 71 SER A C 1
ATOM 559 O O . SER A 1 71 ? 15.420 1.840 -3.364 1.00 53.69 71 SER A O 1
ATOM 561 N N . VAL A 1 72 ? 16.939 1.887 -1.726 1.00 59.62 72 VAL A N 1
ATOM 562 C CA . VAL A 1 72 ? 16.422 0.680 -1.067 1.00 59.62 72 VAL A CA 1
ATOM 563 C C . VAL A 1 72 ? 14.992 0.983 -0.618 1.00 59.62 72 VAL A C 1
ATOM 565 O O . VAL A 1 72 ? 14.794 1.793 0.290 1.00 59.62 72 VAL A O 1
ATOM 568 N N . LEU A 1 73 ? 13.994 0.376 -1.271 1.00 72.31 73 LEU A N 1
ATOM 569 C CA . LEU A 1 73 ? 12.611 0.529 -0.841 1.00 72.31 73 LEU A CA 1
ATOM 570 C C . LEU A 1 73 ? 12.458 -0.227 0.476 1.00 72.31 73 LEU A C 1
ATOM 572 O O . LEU A 1 73 ? 12.574 -1.451 0.521 1.00 72.31 73 LEU A O 1
ATOM 576 N N . ILE A 1 74 ? 12.198 0.505 1.549 1.00 76.44 74 ILE A N 1
ATOM 577 C CA . ILE A 1 74 ? 11.779 -0.033 2.840 1.00 76.44 74 ILE A CA 1
ATOM 578 C C . ILE A 1 74 ? 10.428 0.588 3.195 1.00 76.44 74 ILE A C 1
ATOM 580 O O . ILE A 1 74 ? 10.101 1.658 2.686 1.00 76.44 74 ILE A O 1
ATOM 584 N N . PRO A 1 75 ? 9.632 -0.018 4.087 1.00 76.00 75 PRO A N 1
ATOM 585 C CA . PRO A 1 75 ? 8.372 0.590 4.516 1.00 76.00 75 PRO A CA 1
ATOM 586 C C . PRO A 1 75 ? 8.538 2.035 5.015 1.00 76.00 75 PRO A C 1
ATOM 588 O O . PRO A 1 75 ? 7.731 2.898 4.700 1.00 76.00 75 PRO A O 1
ATOM 591 N N . ARG A 1 76 ? 9.663 2.354 5.665 1.00 76.56 76 ARG A N 1
ATOM 592 C CA . ARG A 1 76 ? 9.974 3.716 6.131 1.00 76.56 76 ARG A CA 1
ATOM 593 C C . ARG A 1 76 ? 10.432 4.694 5.042 1.00 76.56 76 ARG A C 1
ATOM 595 O O . ARG A 1 76 ? 10.809 5.812 5.366 1.00 76.56 76 ARG A O 1
ATOM 602 N N . SER A 1 77 ? 10.434 4.318 3.764 1.00 79.81 77 SER A N 1
ATOM 603 C CA . SER A 1 77 ? 10.838 5.230 2.683 1.00 79.81 77 SER A CA 1
ATOM 604 C C . SER A 1 77 ? 9.880 6.416 2.511 1.00 79.81 77 SER A C 1
ATOM 606 O O . SER A 1 77 ? 10.286 7.440 1.966 1.00 79.81 77 SER A O 1
ATOM 608 N N . PHE A 1 78 ? 8.627 6.297 2.966 1.00 83.69 78 PHE A N 1
ATOM 609 C CA . PHE A 1 78 ? 7.609 7.346 2.874 1.00 83.69 78 PHE A CA 1
ATOM 610 C C . PHE A 1 78 ? 6.749 7.417 4.139 1.00 83.69 78 PHE A C 1
ATOM 612 O O . PHE A 1 78 ? 6.674 6.445 4.889 1.00 83.69 78 PHE A O 1
ATOM 619 N N . SER A 1 79 ? 6.081 8.556 4.353 1.00 87.44 79 SER A N 1
ATOM 620 C CA . SER A 1 79 ? 5.046 8.685 5.384 1.00 87.44 79 SER A CA 1
ATOM 621 C C . SER A 1 79 ? 3.802 7.841 5.042 1.00 87.44 79 SER A C 1
ATOM 623 O O . SER A 1 79 ? 3.611 7.480 3.870 1.00 87.44 79 SER A O 1
ATOM 625 N N . PRO A 1 80 ? 2.929 7.544 6.019 1.00 87.75 80 PRO A N 1
ATOM 626 C CA . PRO A 1 80 ? 1.678 6.809 5.801 1.00 87.75 80 PRO A CA 1
ATOM 627 C C . PRO A 1 80 ? 0.769 7.427 4.728 1.00 87.75 80 PRO A C 1
ATOM 629 O O . PRO A 1 80 ? 0.231 6.727 3.862 1.00 87.75 80 PRO A O 1
ATOM 632 N N . GLU A 1 81 ? 0.641 8.753 4.714 1.00 87.25 81 GLU A N 1
ATOM 633 C CA . GLU A 1 81 ? -0.179 9.494 3.746 1.00 87.25 81 GLU A CA 1
ATOM 634 C C . GLU A 1 81 ? 0.390 9.337 2.342 1.00 87.25 81 GLU A C 1
ATOM 636 O O . GLU A 1 81 ? -0.343 9.116 1.376 1.00 87.25 81 GLU A O 1
ATOM 641 N N . ARG A 1 82 ? 1.718 9.411 2.222 1.00 87.56 82 ARG A N 1
ATOM 642 C CA . ARG A 1 82 ? 2.390 9.269 0.935 1.00 87.56 82 ARG A CA 1
ATOM 643 C C . ARG A 1 82 ? 2.288 7.844 0.404 1.00 87.56 82 ARG A C 1
ATOM 645 O O . ARG A 1 82 ? 2.081 7.685 -0.798 1.00 87.56 82 ARG A O 1
ATOM 652 N N . TRP A 1 83 ? 2.355 6.826 1.263 1.00 90.38 83 TRP A N 1
ATOM 653 C CA . TRP A 1 83 ? 2.024 5.459 0.856 1.00 90.38 83 TRP A CA 1
ATOM 654 C C . TRP A 1 83 ? 0.590 5.362 0.356 1.00 90.38 83 TRP A C 1
ATOM 656 O O . TRP A 1 83 ? 0.380 4.941 -0.778 1.00 90.38 83 TRP A O 1
ATOM 666 N N . THR A 1 84 ? -0.378 5.860 1.124 1.00 90.56 84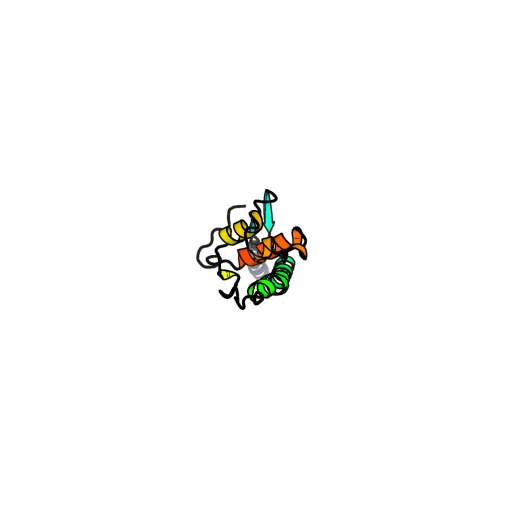 THR A N 1
ATOM 667 C CA . THR A 1 84 ? -1.789 5.860 0.708 1.00 90.56 84 THR A CA 1
ATOM 668 C C . THR A 1 84 ? -1.966 6.507 -0.660 1.00 90.56 84 THR A C 1
ATOM 670 O O . THR A 1 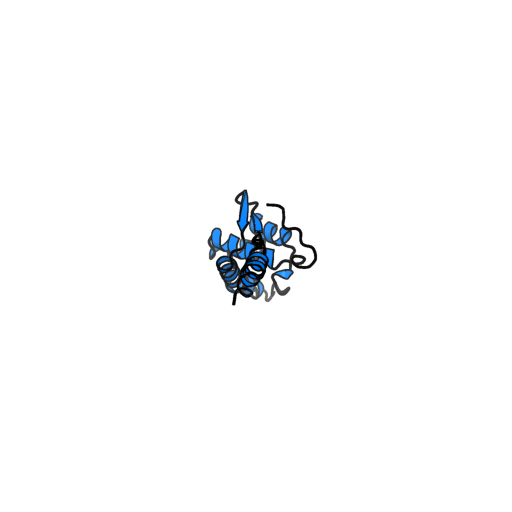84 ? -2.582 5.921 -1.547 1.00 90.56 84 THR A O 1
ATOM 673 N N . ARG A 1 85 ? -1.349 7.671 -0.872 1.00 90.25 85 ARG A N 1
ATOM 674 C CA . ARG A 1 85 ? -1.396 8.394 -2.141 1.00 90.25 85 ARG A CA 1
ATOM 675 C C . ARG A 1 85 ? -0.844 7.574 -3.311 1.00 90.25 85 ARG A C 1
ATOM 677 O O . ARG A 1 85 ? -1.480 7.539 -4.359 1.00 90.25 85 ARG A O 1
ATOM 684 N N . ILE A 1 86 ? 0.285 6.877 -3.137 1.00 89.88 86 ILE A N 1
ATOM 685 C CA . ILE A 1 86 ? 0.870 6.000 -4.172 1.00 89.88 86 ILE A CA 1
ATOM 686 C C . ILE A 1 86 ? -0.125 4.923 -4.622 1.00 89.88 86 ILE A C 1
ATOM 688 O O . ILE A 1 86 ? -0.228 4.654 -5.819 1.00 89.88 86 ILE A O 1
ATOM 692 N N . PHE A 1 87 ? -0.853 4.310 -3.686 1.00 91.62 87 PHE A N 1
ATOM 693 C CA . PHE A 1 87 ? -1.819 3.251 -3.995 1.00 91.62 87 PHE A CA 1
ATOM 694 C C . PHE A 1 87 ? -3.129 3.788 -4.579 1.00 91.62 87 PHE A C 1
ATOM 696 O O . PHE A 1 87 ? -3.703 3.141 -5.456 1.00 91.62 87 PHE A O 1
ATOM 703 N N . THR A 1 88 ? -3.567 4.975 -4.154 1.00 90.00 88 THR A N 1
ATOM 704 C CA . THR A 1 88 ? -4.754 5.652 -4.696 1.00 90.00 88 THR A CA 1
ATOM 705 C C . THR A 1 88 ? -4.531 6.132 -6.124 1.00 90.00 88 THR A C 1
ATOM 707 O O . THR A 1 88 ? -5.308 5.814 -7.019 1.00 90.00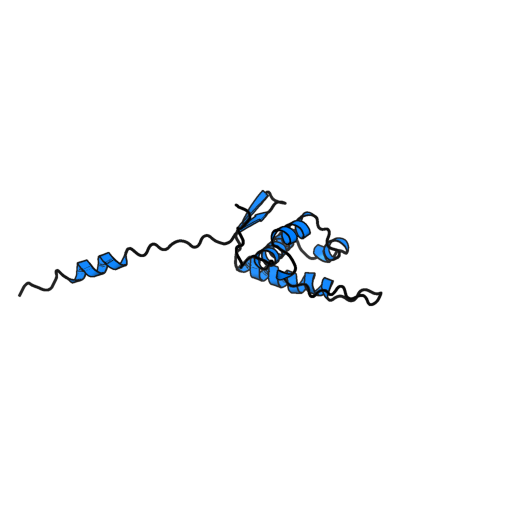 88 THR A O 1
ATOM 710 N N . GLU A 1 89 ? -3.449 6.871 -6.356 1.00 89.50 89 GLU A N 1
ATOM 711 C CA . GLU A 1 89 ? -3.152 7.472 -7.659 1.00 89.50 89 GLU A CA 1
ATOM 712 C C . GLU A 1 89 ? -2.455 6.492 -8.614 1.00 89.50 89 GLU A C 1
ATOM 714 O O . GLU A 1 89 ? -2.359 6.761 -9.809 1.00 89.50 89 GLU A O 1
ATOM 719 N N . LYS A 1 90 ? -1.945 5.360 -8.105 1.00 85.12 90 LYS A N 1
ATOM 720 C CA . LYS A 1 90 ? -1.219 4.329 -8.871 1.00 85.12 90 LYS A CA 1
ATOM 721 C C . LYS A 1 90 ? -0.086 4.895 -9.739 1.00 85.12 90 LYS A C 1
ATOM 723 O O . LYS A 1 90 ? 0.248 4.334 -10.778 1.00 85.12 90 LYS A O 1
ATOM 728 N N . TYR A 1 91 ? 0.546 5.987 -9.304 1.00 78.75 91 TYR A N 1
ATOM 729 C CA . TYR A 1 91 ? 1.541 6.694 -10.116 1.00 78.75 91 TYR A CA 1
ATOM 730 C C . TYR A 1 91 ? 2.934 6.054 -10.085 1.00 78.75 91 TYR A C 1
ATOM 732 O O . TYR A 1 91 ? 3.810 6.480 -10.834 1.00 78.75 91 TYR A O 1
ATOM 740 N N . SER A 1 92 ? 3.190 5.059 -9.228 1.00 80.38 92 SER A N 1
ATOM 741 C CA . SER A 1 92 ? 4.510 4.418 -9.179 1.00 80.38 92 SER A CA 1
ATOM 742 C C . SER A 1 92 ? 4.823 3.686 -10.487 1.00 80.38 92 SER A C 1
ATOM 744 O O . SER A 1 92 ? 3.945 3.070 -11.091 1.00 80.38 92 SER A O 1
ATOM 746 N N . LEU A 1 93 ? 6.091 3.698 -10.908 1.00 78.12 93 LEU A N 1
ATOM 747 C CA . LEU A 1 93 ? 6.519 3.010 -12.131 1.00 78.12 93 LEU A CA 1
ATOM 748 C C . LEU A 1 93 ? 6.164 1.512 -12.104 1.00 78.12 93 LEU A C 1
ATOM 750 O O . LEU A 1 93 ? 5.775 0.953 -13.119 1.00 78.12 93 LEU A O 1
ATOM 754 N N . CYS A 1 94 ? 6.212 0.874 -10.932 1.00 78.50 94 CYS A N 1
ATOM 755 C CA . CYS A 1 94 ? 5.800 -0.521 -10.754 1.00 78.50 94 CYS A CA 1
ATOM 756 C C . CYS A 1 94 ? 4.308 -0.758 -11.027 1.00 78.50 94 CYS A C 1
ATOM 758 O O . CYS A 1 94 ? 3.937 -1.809 -11.549 1.00 78.50 94 CYS A O 1
ATOM 760 N N . ALA A 1 95 ? 3.453 0.211 -10.697 1.00 81.19 95 ALA A N 1
ATOM 761 C CA . ALA A 1 95 ? 2.039 0.155 -11.041 1.00 81.19 95 ALA A CA 1
ATOM 762 C C . ALA A 1 95 ? 1.832 0.349 -12.554 1.00 81.19 95 ALA A C 1
ATOM 764 O O . ALA A 1 95 ? 1.080 -0.407 -13.169 1.00 81.19 95 ALA A O 1
ATOM 765 N N . GLN A 1 96 ? 2.549 1.299 -13.164 1.00 79.00 96 GLN A N 1
ATOM 766 C CA . GLN A 1 96 ? 2.460 1.602 -14.600 1.00 79.00 96 GLN A CA 1
ATOM 767 C C . GLN A 1 96 ? 2.992 0.460 -15.484 1.00 79.00 96 GLN A C 1
ATOM 769 O O . GLN A 1 96 ? 2.357 0.092 -16.470 1.00 79.00 96 GLN A O 1
ATOM 774 N N . ASN A 1 97 ? 4.100 -0.171 -15.087 1.00 79.50 97 ASN A N 1
ATOM 775 C CA . ASN A 1 97 ? 4.728 -1.282 -15.812 1.00 79.50 97 ASN A CA 1
ATOM 776 C C . ASN A 1 97 ? 4.010 -2.626 -15.607 1.00 79.50 97 ASN A C 1
ATOM 778 O O . ASN A 1 97 ? 4.439 -3.653 -16.125 1.00 79.50 97 ASN A O 1
ATOM 782 N N . GLY A 1 98 ? 2.904 -2.636 -14.861 1.00 77.88 98 GLY A N 1
ATOM 783 C CA . GLY A 1 98 ? 2.057 -3.809 -14.704 1.00 77.88 98 GLY A CA 1
ATOM 784 C C . GLY A 1 98 ? 2.528 -4.818 -13.661 1.00 77.88 98 GLY A C 1
ATOM 785 O O . GLY A 1 98 ? 1.848 -5.827 -13.503 1.00 77.88 98 GLY A O 1
ATOM 786 N N . SER A 1 99 ? 3.590 -4.549 -12.892 1.00 83.81 99 SER A N 1
ATOM 787 C CA . SER A 1 99 ? 4.013 -5.422 -11.783 1.00 83.81 99 SER A CA 1
ATOM 788 C C . SER A 1 99 ? 2.889 -5.643 -10.770 1.00 83.81 99 SER A C 1
ATOM 790 O O . SER A 1 99 ? 2.822 -6.681 -10.136 1.00 83.81 99 SER A O 1
ATOM 792 N N . TRP A 1 100 ? 1.967 -4.688 -10.628 1.00 89.69 100 TRP A N 1
ATOM 793 C CA . TRP A 1 100 ? 0.806 -4.817 -9.743 1.00 89.69 100 TRP A CA 1
ATOM 794 C C . TRP A 1 100 ? -0.357 -5.627 -10.329 1.00 89.69 100 TRP A C 1
ATOM 796 O O . TRP A 1 100 ? -1.286 -5.936 -9.593 1.00 89.69 100 TRP A O 1
ATOM 806 N N . LYS A 1 101 ? -0.331 -5.999 -11.617 1.00 88.25 101 LYS A N 1
ATOM 807 C CA . LYS A 1 101 ? -1.400 -6.803 -12.244 1.00 88.25 101 LYS A CA 1
ATOM 808 C C . LYS A 1 101 ? -1.499 -8.217 -11.663 1.00 88.25 101 LYS A C 1
ATOM 810 O O . LYS A 1 101 ? -2.525 -8.861 -11.838 1.00 88.25 101 LYS A O 1
ATOM 815 N N . GLU A 1 102 ? -0.451 -8.691 -10.986 1.00 89.62 102 GLU A N 1
ATOM 816 C CA . GLU A 1 102 ? -0.450 -9.983 -10.287 1.00 89.62 102 GLU A CA 1
ATOM 817 C C . GLU A 1 102 ? -1.175 -9.946 -8.932 1.00 89.62 102 GLU A C 1
ATOM 819 O O . GLU A 1 102 ? -1.403 -10.994 -8.334 1.00 89.62 102 GLU A O 1
ATOM 824 N N . LEU A 1 103 ? -1.539 -8.754 -8.445 1.00 93.00 103 LEU A N 1
ATOM 825 C CA . LEU A 1 103 ? -2.254 -8.558 -7.188 1.00 93.00 103 LEU A CA 1
ATOM 826 C C . LEU A 1 103 ? -3.717 -8.205 -7.455 1.00 93.00 103 LEU A C 1
ATOM 828 O O . LEU A 1 103 ? -4.027 -7.371 -8.310 1.00 93.00 103 LEU A O 1
ATOM 832 N N . SER A 1 104 ? -4.624 -8.798 -6.679 1.00 94.38 104 SER A N 1
ATOM 833 C CA . SER A 1 104 ? -6.014 -8.348 -6.660 1.00 94.38 104 SER A CA 1
ATOM 834 C C . SER A 1 104 ? -6.134 -6.957 -6.019 1.00 94.38 104 SER A C 1
ATOM 836 O O . SER A 1 104 ? -5.211 -6.460 -5.368 1.00 94.38 104 SER A O 1
ATOM 838 N N . ALA A 1 105 ? -7.298 -6.318 -6.165 1.00 91.69 105 ALA A N 1
ATOM 839 C CA . ALA A 1 105 ? -7.564 -5.048 -5.491 1.00 91.69 105 ALA A CA 1
ATOM 840 C C . ALA A 1 105 ? -7.435 -5.167 -3.959 1.00 91.69 105 ALA A C 1
ATOM 842 O O . ALA A 1 105 ? -6.865 -4.281 -3.328 1.00 91.69 105 ALA A O 1
ATOM 843 N N . ASP A 1 106 ? -7.896 -6.275 -3.372 1.00 93.50 106 ASP A N 1
ATOM 844 C CA . ASP A 1 106 ? -7.775 -6.529 -1.932 1.00 93.50 106 ASP A CA 1
ATOM 845 C C . ASP A 1 106 ? -6.314 -6.755 -1.508 1.00 93.50 106 ASP A C 1
ATOM 847 O O . ASP A 1 106 ? -5.866 -6.237 -0.484 1.00 93.50 106 ASP A O 1
ATOM 851 N N . ASP A 1 107 ? -5.520 -7.438 -2.335 1.00 95.81 107 ASP A N 1
ATOM 852 C CA . ASP A 1 107 ? -4.093 -7.641 -2.061 1.00 95.81 107 ASP A CA 1
ATOM 853 C C . ASP A 1 107 ? -3.304 -6.330 -2.107 1.00 95.81 107 ASP A C 1
ATOM 855 O O . ASP A 1 107 ? -2.422 -6.103 -1.273 1.00 95.81 107 ASP A O 1
ATOM 859 N N . LEU A 1 108 ? -3.659 -5.427 -3.027 1.00 94.12 108 LEU A N 1
ATOM 860 C CA . LEU A 1 108 ? -3.108 -4.071 -3.061 1.00 94.12 108 LEU A CA 1
ATOM 861 C C . LEU A 1 108 ? -3.466 -3.276 -1.802 1.00 94.12 108 LEU A C 1
ATOM 863 O O . LEU A 1 108 ? -2.620 -2.536 -1.297 1.00 94.12 108 LEU A O 1
ATOM 867 N N . LEU A 1 109 ? -4.673 -3.449 -1.256 1.00 94.19 109 LEU A N 1
ATOM 868 C CA . LEU A 1 109 ? -5.058 -2.809 0.003 1.00 94.19 109 LEU A CA 1
ATOM 869 C C . LEU A 1 109 ? -4.243 -3.350 1.179 1.00 94.19 109 LEU A C 1
ATOM 871 O O . LEU A 1 109 ? -3.730 -2.553 1.959 1.00 94.19 109 LEU A O 1
ATOM 875 N N . LYS A 1 110 ? -4.047 -4.669 1.277 1.00 95.69 110 LYS A N 1
ATOM 876 C CA . LYS A 1 110 ? -3.208 -5.285 2.326 1.00 95.69 110 LYS A CA 1
ATOM 877 C C . LYS A 1 110 ? -1.747 -4.856 2.227 1.00 95.69 110 LYS A C 1
ATOM 879 O O . LYS A 1 110 ? -1.091 -4.625 3.243 1.00 95.69 110 LYS A O 1
ATOM 884 N N . LEU A 1 111 ? -1.225 -4.757 1.007 1.00 94.75 111 LEU A N 1
ATOM 885 C CA . LEU A 1 111 ? 0.116 -4.243 0.752 1.00 94.75 111 LEU A CA 1
ATOM 886 C C . LEU A 1 111 ? 0.242 -2.780 1.204 1.00 94.75 111 LEU A C 1
ATOM 888 O O . LEU A 1 111 ? 1.208 -2.442 1.889 1.00 94.75 111 LEU A O 1
ATOM 892 N N . ASN A 1 112 ? -0.742 -1.938 0.878 1.00 93.62 112 ASN A N 1
ATOM 893 C CA . ASN A 1 112 ? -0.789 -0.559 1.356 1.00 93.62 112 ASN A CA 1
ATOM 894 C C . ASN A 1 112 ? -0.889 -0.498 2.888 1.00 93.62 112 ASN A C 1
ATOM 896 O O . ASN A 1 112 ? -0.128 0.233 3.505 1.00 93.62 112 ASN A O 1
ATOM 900 N N . ASP A 1 113 ? -1.745 -1.312 3.515 1.00 93.38 113 ASP A N 1
ATOM 901 C CA . ASP A 1 113 ? -1.886 -1.387 4.977 1.00 93.38 113 ASP A CA 1
ATOM 902 C C . ASP A 1 113 ? -0.534 -1.697 5.655 1.00 93.38 113 ASP A C 1
ATOM 904 O O . ASP A 1 113 ? -0.143 -1.040 6.622 1.00 93.38 113 ASP A O 1
ATOM 908 N N . TYR A 1 114 ? 0.222 -2.656 5.108 1.00 93.75 114 TYR A N 1
ATOM 909 C CA . TYR A 1 114 ? 1.557 -3.009 5.598 1.00 93.75 114 TYR A CA 1
ATOM 910 C C . TYR A 1 114 ? 2.565 -1.855 5.471 1.00 93.75 114 TYR A C 1
ATOM 912 O O . TYR A 1 114 ? 3.311 -1.577 6.415 1.00 93.75 114 TYR A O 1
ATOM 920 N N . LEU A 1 115 ? 2.598 -1.185 4.316 1.00 92.12 115 LEU A N 1
ATOM 921 C CA . LEU A 1 115 ? 3.518 -0.075 4.052 1.00 92.12 115 LEU A CA 1
ATOM 922 C C . LEU A 1 115 ? 3.165 1.173 4.860 1.00 92.12 115 LEU A C 1
ATOM 924 O O . LEU A 1 115 ? 4.057 1.809 5.410 1.00 92.12 115 LEU A O 1
ATOM 928 N N . TYR A 1 116 ? 1.874 1.468 4.987 1.00 91.31 116 TYR A N 1
ATOM 929 C CA . TYR A 1 116 ? 1.336 2.544 5.806 1.00 91.31 116 TYR A CA 1
ATOM 930 C C . TYR A 1 116 ? 1.771 2.397 7.260 1.00 91.31 116 TYR A C 1
ATOM 932 O O . TYR A 1 116 ? 2.397 3.297 7.809 1.00 91.31 116 TYR A O 1
ATOM 940 N N . ARG A 1 117 ? 1.517 1.231 7.867 1.00 88.25 117 ARG A N 1
ATOM 941 C CA . ARG A 1 117 ? 1.887 0.961 9.263 1.00 88.25 117 ARG A CA 1
ATOM 942 C C . ARG A 1 117 ? 3.402 1.009 9.479 1.00 88.25 117 ARG A C 1
ATOM 944 O O . ARG A 1 117 ? 3.885 1.435 10.525 1.00 88.25 117 ARG A O 1
ATOM 951 N N . GLY A 1 118 ? 4.166 0.579 8.477 1.00 84.19 118 GLY A N 1
ATOM 952 C CA . GLY A 1 118 ? 5.624 0.664 8.473 1.00 84.19 118 GLY A CA 1
ATOM 953 C C . GLY A 1 118 ? 6.195 2.018 8.039 1.00 84.19 118 GLY A C 1
ATOM 954 O O . GLY A 1 118 ? 7.418 2.105 7.918 1.00 84.19 118 GLY A O 1
ATOM 955 N N . GLY A 1 119 ? 5.351 3.020 7.771 1.00 79.94 119 GLY A N 1
ATOM 956 C CA . GLY A 1 119 ? 5.737 4.324 7.240 1.00 79.94 119 GLY A CA 1
ATOM 957 C C . GLY A 1 119 ? 6.692 5.097 8.147 1.00 79.94 119 GLY A C 1
ATOM 958 O O . GLY A 1 119 ? 6.830 4.832 9.337 1.00 79.94 119 GLY A O 1
ATOM 959 N N . TYR A 1 120 ? 7.396 6.071 7.582 1.00 74.81 120 TYR A N 1
ATOM 960 C CA . TYR A 1 120 ? 8.166 7.015 8.386 1.00 74.81 120 TYR A CA 1
ATOM 961 C C . TYR A 1 120 ? 7.232 7.802 9.313 1.00 74.81 120 TYR A C 1
ATOM 963 O O . TYR A 1 120 ? 6.177 8.253 8.875 1.00 74.81 120 TYR A O 1
ATOM 971 N N . GLY A 1 121 ? 7.631 7.982 10.571 1.00 64.94 121 GLY A N 1
ATOM 972 C CA . GLY A 1 121 ? 6.860 8.735 11.558 1.00 64.94 121 GLY A CA 1
ATOM 973 C C . GLY A 1 121 ? 5.792 7.932 12.302 1.00 64.94 121 GLY A C 1
ATOM 974 O O . GLY A 1 121 ? 5.365 8.403 13.346 1.00 64.94 121 GLY A O 1
ATOM 975 N N . THR A 1 122 ? 5.425 6.703 11.888 1.00 65.50 122 THR A N 1
ATOM 976 C CA . THR A 1 122 ? 4.379 5.907 12.585 1.00 65.50 122 THR A CA 1
ATOM 977 C C . THR A 1 122 ? 4.661 5.596 14.053 1.00 65.50 122 THR A C 1
ATOM 979 O O . THR A 1 122 ? 3.737 5.262 14.785 1.00 65.50 122 THR A O 1
ATOM 982 N N . TRP A 1 123 ? 5.913 5.716 14.497 1.00 62.81 123 TRP A N 1
ATOM 983 C CA . TRP A 1 123 ? 6.339 5.420 15.869 1.00 62.81 123 TRP A CA 1
ATOM 984 C C . TRP A 1 123 ? 6.845 6.655 16.633 1.00 62.81 123 TRP A C 1
ATOM 986 O O . TRP A 1 123 ? 7.188 6.531 17.803 1.00 62.81 123 TRP A O 1
ATOM 996 N N . GLU A 1 124 ? 6.888 7.825 15.985 1.00 57.19 124 GLU A N 1
ATOM 997 C CA . GLU A 1 124 ? 7.405 9.093 16.528 1.00 57.19 124 GLU A CA 1
ATOM 998 C C . GLU A 1 124 ? 6.312 10.178 16.459 1.00 57.19 124 GLU A C 1
ATOM 1000 O O . GLU A 1 124 ? 6.473 11.165 15.763 1.00 57.19 124 GLU A O 1
ATOM 1005 N N . ASP A 1 125 ? 5.181 9.997 17.149 1.00 51.31 125 ASP A N 1
ATOM 1006 C CA . ASP A 1 125 ? 4.048 10.954 17.188 1.00 51.31 125 ASP A CA 1
ATOM 1007 C C . ASP A 1 125 ? 3.079 10.919 15.989 1.00 51.31 125 ASP A C 1
ATOM 1009 O O . ASP A 1 125 ? 2.433 11.910 15.640 1.00 51.31 125 ASP A O 1
ATOM 1013 N N . TYR A 1 126 ? 2.902 9.750 15.374 1.00 52.31 126 TYR A N 1
ATOM 1014 C CA . TYR A 1 126 ? 1.852 9.564 14.379 1.00 52.31 126 TYR A CA 1
ATOM 1015 C C . TYR A 1 126 ? 0.457 9.622 14.995 1.00 52.31 126 TYR A C 1
ATOM 1017 O O . TYR A 1 126 ? 0.087 8.784 15.817 1.00 52.31 126 TYR A O 1
ATOM 1025 N N . THR A 1 127 ? -0.339 10.588 14.546 1.00 55.03 127 THR A N 1
ATOM 1026 C CA . THR A 1 127 ? -1.791 10.591 14.725 1.00 55.03 127 THR A CA 1
ATOM 1027 C C . THR A 1 127 ? -2.383 9.828 13.542 1.00 55.03 127 THR A C 1
ATOM 1029 O O . THR A 1 127 ? -2.300 10.325 12.417 1.00 55.03 127 THR A O 1
ATOM 1032 N N . PRO A 1 128 ? -2.946 8.619 13.737 1.00 54.81 128 PRO A N 1
ATOM 1033 C CA . PRO A 1 128 ? -3.679 7.946 12.676 1.00 54.81 128 PRO A CA 1
ATOM 1034 C C . PRO A 1 128 ? -4.713 8.904 12.105 1.00 54.81 128 PRO A C 1
ATOM 1036 O O . PRO A 1 128 ? -5.464 9.495 12.877 1.00 54.81 128 PRO A O 1
ATOM 1039 N N . LEU A 1 129 ? -4.731 9.072 10.777 1.00 55.66 129 LEU A N 1
ATOM 1040 C CA . LEU A 1 129 ? -5.822 9.760 10.082 1.00 55.66 129 LEU A CA 1
ATOM 1041 C C . LEU A 1 129 ? -7.139 9.271 10.686 1.00 55.66 129 LEU A C 1
ATOM 1043 O O . LEU A 1 129 ? -7.432 8.073 10.597 1.00 55.66 129 LEU A O 1
ATOM 1047 N N . GLU A 1 130 ? -7.851 10.177 11.361 1.00 60.66 130 GLU A N 1
ATOM 1048 C CA . GLU A 1 130 ? -8.986 9.810 12.197 1.00 60.66 130 GLU A CA 1
ATOM 1049 C C . GLU A 1 130 ? -10.051 9.114 11.349 1.00 60.66 130 GLU A C 1
ATOM 1051 O O . GLU A 1 130 ? -10.675 9.681 10.452 1.00 60.66 130 GLU A O 1
ATOM 1056 N N . CYS A 1 131 ? -10.163 7.827 11.645 1.00 68.19 131 CYS A N 1
ATOM 1057 C CA . CYS A 1 131 ? -11.373 7.043 11.600 1.00 68.19 131 CYS A CA 1
ATOM 1058 C C . CYS A 1 131 ? -12.122 7.279 12.916 1.00 68.19 131 CYS A C 1
ATOM 1060 O O . CYS A 1 131 ? -13.313 7.621 12.858 1.00 68.19 131 CYS A O 1
#